Protein AF-A0A7C2U2U6-F1 (afdb_monomer)

Structure (mmCIF, N/CA/C/O backbone):
data_AF-A0A7C2U2U6-F1
#
_entry.id   AF-A0A7C2U2U6-F1
#
loop_
_atom_site.group_PDB
_atom_site.id
_atom_site.type_symbol
_atom_site.label_atom_id
_atom_site.label_alt_id
_atom_site.label_comp_id
_atom_site.label_asym_id
_atom_site.label_entity_id
_atom_site.label_seq_id
_atom_site.pdbx_PDB_ins_code
_atom_site.Cartn_x
_atom_site.Cartn_y
_atom_site.Cartn_z
_atom_site.occupancy
_atom_site.B_iso_or_equiv
_atom_site.auth_seq_id
_atom_site.auth_comp_id
_atom_site.auth_asym_id
_atom_site.auth_atom_id
_atom_site.pdbx_PDB_model_num
ATOM 1 N N . MET A 1 1 ? -17.655 20.228 -10.213 1.00 35.78 1 MET A N 1
ATOM 2 C CA . MET A 1 1 ? -18.064 19.007 -9.493 1.00 35.78 1 MET A CA 1
ATOM 3 C C . MET A 1 1 ? -16.771 18.310 -9.124 1.00 35.78 1 MET A C 1
ATOM 5 O O . MET A 1 1 ? -16.160 17.687 -9.983 1.00 35.78 1 MET A O 1
ATOM 9 N N . GLU A 1 2 ? -16.251 18.595 -7.933 1.00 42.75 2 GLU A N 1
ATOM 10 C CA . GLU A 1 2 ? -14.979 18.039 -7.470 1.00 42.75 2 GLU A CA 1
ATOM 11 C C . GLU A 1 2 ? -15.165 16.526 -7.365 1.00 42.75 2 GLU A C 1
ATOM 13 O O . GLU A 1 2 ? -15.977 16.053 -6.571 1.00 42.75 2 GLU A O 1
ATOM 18 N N . ARG A 1 3 ? -14.503 15.759 -8.237 1.00 46.19 3 ARG A N 1
ATOM 19 C CA . ARG A 1 3 ? -14.416 14.310 -8.062 1.00 46.19 3 ARG A CA 1
ATOM 20 C C . ARG A 1 3 ? -13.555 14.108 -6.823 1.00 46.19 3 ARG A C 1
ATOM 22 O O . ARG A 1 3 ? -12.337 14.131 -6.926 1.00 46.19 3 ARG A O 1
ATOM 29 N N . GLN A 1 4 ? -14.184 14.026 -5.654 1.00 52.53 4 GLN A N 1
ATOM 30 C CA . GLN A 1 4 ? -13.490 13.607 -4.447 1.00 52.53 4 GLN A CA 1
ATOM 31 C C . GLN A 1 4 ? -12.963 12.202 -4.731 1.00 52.53 4 GLN A C 1
ATOM 33 O O . GLN A 1 4 ? -13.753 11.280 -4.943 1.00 52.53 4 GLN A O 1
ATOM 38 N N . GLU A 1 5 ? -11.640 12.062 -4.824 1.00 60.22 5 GLU A N 1
ATOM 39 C CA . GLU A 1 5 ? -11.010 10.749 -4.887 1.00 60.22 5 GLU A CA 1
ATOM 40 C C . GLU A 1 5 ? -11.550 9.908 -3.728 1.00 60.22 5 GLU A C 1
ATOM 42 O O . GLU A 1 5 ? -11.673 10.418 -2.604 1.00 60.22 5 GLU A O 1
ATOM 47 N N . PRO A 1 6 ? -11.921 8.643 -3.976 1.00 71.75 6 PRO A N 1
ATOM 48 C CA . PRO A 1 6 ? -12.453 7.812 -2.917 1.00 71.75 6 PRO A CA 1
ATOM 49 C C . PRO A 1 6 ? -11.413 7.741 -1.787 1.00 71.75 6 PRO A C 1
ATOM 51 O O . PRO A 1 6 ? -10.222 7.564 -2.060 1.00 71.75 6 PRO A O 1
ATOM 54 N N . PRO A 1 7 ? -11.833 7.876 -0.514 1.00 85.25 7 PRO A N 1
ATOM 55 C CA . PRO A 1 7 ? -10.921 8.021 0.625 1.00 85.25 7 PRO A CA 1
ATOM 56 C C . PRO A 1 7 ? -9.891 6.888 0.712 1.00 85.25 7 PRO A C 1
ATOM 58 O O . PRO A 1 7 ? -8.772 7.101 1.173 1.00 85.25 7 PRO A O 1
ATOM 61 N N . VAL A 1 8 ? -10.239 5.706 0.194 1.00 90.88 8 VAL A N 1
ATOM 62 C CA . VAL A 1 8 ? -9.358 4.541 0.110 1.00 90.88 8 VAL A CA 1
ATOM 63 C C . VAL A 1 8 ? -8.121 4.763 -0.759 1.00 90.88 8 VAL A C 1
ATOM 65 O O . VAL A 1 8 ? -7.039 4.357 -0.354 1.00 90.88 8 VAL A O 1
ATOM 68 N N . VAL A 1 9 ? -8.232 5.449 -1.903 1.00 91.81 9 VAL A N 1
ATOM 69 C CA . VAL A 1 9 ? -7.087 5.702 -2.798 1.00 91.81 9 VAL A CA 1
ATOM 70 C C . VAL A 1 9 ? -6.068 6.577 -2.083 1.00 91.81 9 VAL A C 1
ATOM 72 O O . VAL A 1 9 ? -4.893 6.230 -2.016 1.00 91.81 9 VAL A O 1
ATOM 75 N N . ARG A 1 10 ? -6.536 7.660 -1.453 1.00 90.50 10 ARG A N 1
ATOM 76 C CA . ARG A 1 10 ? -5.677 8.566 -0.688 1.00 90.50 10 ARG A CA 1
ATOM 77 C C . ARG A 1 10 ? -4.995 7.857 0.480 1.00 90.50 10 ARG A C 1
ATOM 79 O O . ARG A 1 10 ? -3.800 8.046 0.687 1.00 90.50 10 ARG A O 1
ATOM 86 N N . VAL A 1 11 ? -5.735 7.047 1.239 1.00 94.12 11 VAL A N 1
ATOM 87 C CA . VAL A 1 11 ? -5.164 6.292 2.363 1.00 94.12 11 VAL A CA 1
ATOM 88 C C . VAL A 1 11 ? -4.130 5.281 1.872 1.00 94.12 11 VAL A C 1
ATOM 90 O O . VAL A 1 11 ? -3.044 5.229 2.436 1.00 94.12 11 VAL A O 1
ATOM 93 N N . LEU A 1 12 ? -4.406 4.538 0.797 1.00 94.25 12 LEU A N 1
ATOM 94 C CA . LEU A 1 12 ? -3.449 3.588 0.224 1.00 94.25 12 LEU A CA 1
ATOM 95 C C . LEU A 1 12 ? -2.174 4.270 -0.277 1.00 94.25 12 LEU A C 1
ATOM 97 O O . LEU A 1 12 ? -1.089 3.737 -0.062 1.00 94.25 12 LEU A O 1
ATOM 101 N N . THR A 1 13 ? -2.276 5.448 -0.898 1.00 93.94 13 THR A N 1
ATOM 102 C CA . THR A 1 13 ? -1.103 6.237 -1.304 1.00 93.94 13 THR A CA 1
ATOM 103 C C . THR A 1 13 ? -0.232 6.584 -0.101 1.00 93.94 13 THR A C 1
ATOM 105 O O . THR A 1 13 ? 0.942 6.226 -0.084 1.00 93.94 13 THR A O 1
ATOM 108 N N . VAL A 1 14 ? -0.816 7.173 0.950 1.00 94.50 14 VAL A N 1
ATOM 109 C CA . VAL A 1 14 ? -0.056 7.560 2.151 1.00 94.50 14 VAL A CA 1
ATOM 110 C C . VAL A 1 14 ? 0.528 6.339 2.866 1.00 94.50 14 VAL A C 1
ATOM 112 O O . VAL A 1 14 ? 1.669 6.383 3.318 1.00 94.50 14 VAL A O 1
ATOM 115 N N . LEU A 1 15 ? -0.213 5.230 2.955 1.00 94.75 15 LEU A N 1
ATOM 116 C CA . LEU A 1 15 ? 0.303 3.990 3.538 1.00 94.75 15 LEU A CA 1
ATOM 117 C C . LEU A 1 15 ? 1.465 3.418 2.726 1.00 94.75 15 LEU A C 1
ATOM 119 O O . LEU A 1 15 ? 2.420 2.927 3.317 1.00 94.75 15 LEU A O 1
ATOM 123 N N . CYS A 1 16 ? 1.424 3.507 1.397 1.00 93.94 16 CYS A N 1
ATOM 124 C CA . CYS A 1 16 ? 2.551 3.109 0.560 1.00 93.94 16 CYS A CA 1
ATOM 125 C C . CYS A 1 16 ? 3.786 3.977 0.806 1.00 93.94 16 CYS A C 1
ATOM 127 O O . CYS A 1 16 ? 4.879 3.434 0.945 1.00 93.94 16 CYS A O 1
ATOM 129 N N . ASP A 1 17 ? 3.619 5.295 0.896 1.00 94.25 17 ASP A N 1
ATOM 130 C CA . ASP A 1 17 ? 4.731 6.212 1.159 1.00 94.25 17 ASP A CA 1
ATOM 131 C C . ASP A 1 17 ? 5.328 5.972 2.554 1.00 94.25 17 ASP A C 1
ATOM 133 O O . ASP A 1 17 ? 6.545 5.927 2.727 1.00 94.25 17 ASP A O 1
ATOM 137 N N . LEU A 1 18 ? 4.477 5.722 3.554 1.00 95.38 18 LEU A N 1
ATOM 138 C CA . LEU A 1 18 ? 4.915 5.323 4.891 1.00 95.38 18 LEU A CA 1
ATOM 139 C C . LEU A 1 18 ? 5.612 3.959 4.888 1.00 95.38 18 LEU A C 1
ATOM 141 O O . LEU A 1 18 ? 6.613 3.790 5.581 1.00 95.38 18 LEU A O 1
ATOM 145 N N . ALA A 1 19 ? 5.115 2.986 4.120 1.00 94.19 19 ALA A N 1
ATOM 146 C CA . ALA A 1 19 ? 5.722 1.661 4.013 1.00 94.19 19 ALA A CA 1
ATOM 147 C C . ALA A 1 19 ? 7.119 1.728 3.385 1.00 94.19 19 ALA A C 1
ATOM 149 O O . ALA A 1 19 ? 7.975 0.917 3.735 1.00 94.19 19 ALA A O 1
ATOM 150 N N . ASP A 1 20 ? 7.359 2.705 2.515 1.00 92.88 20 ASP A N 1
ATOM 151 C CA . ASP A 1 20 ? 8.642 2.938 1.857 1.00 92.88 20 ASP A CA 1
ATOM 152 C C . ASP A 1 20 ? 9.608 3.849 2.630 1.00 92.88 20 ASP A C 1
ATOM 154 O O . ASP A 1 20 ? 10.814 3.852 2.385 1.00 92.88 20 ASP A O 1
ATOM 158 N N . SER A 1 21 ? 9.085 4.619 3.580 1.00 93.75 21 SER A N 1
ATOM 159 C CA . SER A 1 21 ? 9.849 5.566 4.388 1.00 93.75 21 SER A CA 1
ATOM 160 C C . SER A 1 21 ? 11.044 4.906 5.101 1.00 93.75 21 SER A C 1
ATOM 162 O O . SER A 1 21 ? 10.956 3.741 5.494 1.00 93.75 21 SER A O 1
ATOM 164 N N . PRO A 1 22 ? 12.163 5.617 5.345 1.00 92.31 22 PRO A N 1
ATOM 165 C CA . PRO A 1 22 ? 13.307 5.084 6.094 1.00 92.31 22 PRO A CA 1
ATOM 166 C C . PRO A 1 22 ? 13.059 4.913 7.605 1.00 92.31 22 PRO A C 1
ATOM 168 O O . PRO A 1 22 ? 13.946 4.427 8.298 1.00 92.31 22 PRO A O 1
ATOM 171 N N . LEU A 1 23 ? 11.883 5.301 8.112 1.00 91.62 23 LEU A N 1
ATOM 172 C CA . LEU A 1 23 ? 11.489 5.184 9.525 1.00 91.62 23 LEU A CA 1
ATOM 173 C C . LEU A 1 23 ? 11.553 3.745 10.051 1.00 91.62 23 LEU A C 1
ATOM 175 O O . LEU A 1 23 ? 11.480 2.793 9.270 1.00 91.62 23 LEU A O 1
ATOM 179 N N . GLU A 1 24 ? 11.604 3.558 11.366 1.00 93.44 24 GLU A N 1
ATOM 180 C CA . GLU A 1 24 ? 11.470 2.220 11.948 1.00 93.44 24 GLU A CA 1
ATOM 181 C C . GLU A 1 24 ? 10.046 1.668 11.774 1.00 93.44 24 GLU A C 1
ATOM 183 O O . GLU A 1 24 ? 9.081 2.412 11.589 1.00 93.44 24 GLU A O 1
ATOM 188 N N . GLU A 1 25 ? 9.892 0.341 11.813 1.00 90.88 25 GLU A N 1
ATOM 189 C CA . GLU A 1 25 ? 8.590 -0.312 11.613 1.00 90.88 25 GLU A CA 1
ATOM 190 C C . GLU A 1 25 ? 7.530 0.215 12.588 1.00 90.88 25 GLU A C 1
ATOM 192 O O . GLU A 1 25 ? 6.431 0.586 12.173 1.00 90.88 25 GLU A O 1
ATOM 197 N N . GLN A 1 26 ? 7.886 0.323 13.869 1.00 92.44 26 GLN A N 1
ATOM 198 C CA . GLN A 1 26 ? 6.985 0.820 14.903 1.00 92.44 26 GLN A CA 1
ATOM 199 C C . GLN A 1 26 ? 6.524 2.258 14.611 1.00 92.44 26 GLN A C 1
ATOM 201 O O . GLN A 1 26 ? 5.329 2.539 14.696 1.00 92.44 26 GLN A O 1
ATOM 206 N N . GLU A 1 27 ? 7.428 3.144 14.185 1.00 94.69 27 GLU A N 1
ATOM 207 C CA . GLU A 1 27 ? 7.099 4.533 13.843 1.00 94.69 27 GLU A CA 1
ATOM 208 C C . GLU A 1 27 ? 6.164 4.620 12.628 1.00 94.69 27 GLU A C 1
ATOM 210 O O . GLU A 1 27 ? 5.213 5.405 12.620 1.00 94.69 27 GLU A O 1
ATOM 215 N N . ARG A 1 28 ? 6.381 3.782 11.602 1.00 94.81 28 ARG A N 1
ATOM 216 C CA . ARG A 1 28 ? 5.480 3.709 10.437 1.00 94.81 28 ARG A CA 1
ATOM 217 C C . ARG A 1 28 ? 4.073 3.311 10.865 1.00 94.81 28 ARG A C 1
ATOM 219 O O . ARG A 1 28 ? 3.102 3.883 10.374 1.00 94.81 28 ARG A O 1
ATOM 226 N N . LEU A 1 29 ? 3.951 2.353 11.785 1.00 94.50 29 LEU A N 1
ATOM 227 C CA . LEU A 1 29 ? 2.657 1.901 12.296 1.00 94.50 29 LEU A CA 1
ATOM 228 C C . LEU A 1 29 ? 1.970 2.958 13.154 1.00 94.50 29 LEU A C 1
ATOM 230 O O . LEU A 1 29 ? 0.756 3.139 13.040 1.00 94.50 29 LEU A O 1
ATOM 234 N N . GLU A 1 30 ? 2.725 3.681 13.974 1.00 95.31 30 GLU A N 1
ATOM 235 C CA . GLU A 1 30 ? 2.205 4.801 14.758 1.00 95.31 30 GLU A CA 1
ATOM 236 C C . GLU A 1 30 ? 1.673 5.926 13.872 1.00 95.31 30 GLU A C 1
ATOM 238 O O . GLU A 1 30 ? 0.626 6.490 14.183 1.00 95.31 30 GLU A O 1
ATOM 243 N N . GLN A 1 31 ? 2.318 6.194 12.734 1.00 94.38 31 GLN A N 1
ATOM 244 C CA . GLN A 1 31 ? 1.833 7.172 11.755 1.00 94.38 31 GLN A CA 1
ATOM 245 C C . GLN A 1 31 ? 0.679 6.643 10.892 1.00 94.38 31 GLN A C 1
ATOM 247 O O . GLN A 1 31 ? -0.209 7.406 10.510 1.00 94.38 31 GLN A O 1
ATOM 252 N N . ALA A 1 32 ? 0.642 5.338 10.615 1.00 93.94 32 ALA A N 1
ATOM 253 C CA . ALA A 1 32 ? -0.406 4.714 9.814 1.00 93.94 32 ALA A CA 1
ATOM 254 C C . ALA A 1 32 ? -1.745 4.582 10.564 1.00 93.94 32 ALA A C 1
ATOM 256 O O . ALA A 1 32 ? -2.811 4.748 9.969 1.00 93.94 32 ALA A O 1
ATOM 257 N N . ARG A 1 33 ? -1.719 4.309 11.876 1.00 93.88 33 ARG A N 1
ATOM 258 C CA . ARG A 1 33 ? -2.931 4.102 12.696 1.00 93.88 33 ARG A CA 1
ATOM 259 C C . ARG A 1 33 ? -3.910 5.290 12.658 1.00 93.88 33 ARG A C 1
ATOM 261 O O . ARG A 1 33 ? -5.091 5.051 12.397 1.00 93.88 33 ARG A O 1
ATOM 268 N N . PRO A 1 34 ? -3.482 6.553 12.862 1.00 93.69 34 PRO A N 1
ATOM 269 C CA . PRO A 1 34 ? -4.367 7.712 12.769 1.00 93.69 34 PRO A CA 1
ATOM 270 C C . PRO A 1 34 ? -5.062 7.854 11.413 1.00 93.69 34 PRO A C 1
ATOM 272 O O . PRO A 1 34 ? -6.193 8.333 11.371 1.00 93.69 34 PRO A O 1
ATOM 275 N N . LEU A 1 35 ? -4.430 7.422 10.314 1.00 92.69 35 LEU A N 1
ATOM 276 C CA . LEU A 1 35 ? -5.016 7.514 8.973 1.00 92.69 35 LEU A CA 1
ATOM 277 C C . LEU A 1 35 ? -6.283 6.665 8.860 1.00 92.69 35 LEU A C 1
ATOM 279 O O . LEU A 1 35 ? -7.295 7.142 8.347 1.00 92.69 35 LEU A O 1
ATOM 283 N N . LEU A 1 36 ? -6.246 5.433 9.377 1.00 92.12 36 LEU A N 1
ATOM 284 C CA . LEU A 1 36 ? -7.412 4.548 9.426 1.00 92.12 36 LEU A CA 1
ATOM 285 C C . LEU A 1 36 ? -8.514 5.131 10.315 1.00 92.12 36 LEU A C 1
ATOM 287 O O . LEU A 1 36 ? -9.667 5.209 9.903 1.00 92.12 36 LEU A O 1
ATOM 291 N N . THR A 1 37 ? -8.146 5.634 11.496 1.00 91.56 37 THR A N 1
ATOM 292 C CA . THR A 1 37 ? -9.102 6.236 12.437 1.00 91.56 37 THR A CA 1
ATOM 293 C C . THR A 1 37 ? -9.817 7.452 11.845 1.00 91.56 37 THR A C 1
ATOM 295 O O . THR A 1 37 ? -11.035 7.555 11.954 1.00 91.56 37 THR A O 1
ATOM 298 N N . VAL A 1 38 ? -9.086 8.370 11.203 1.00 91.19 38 V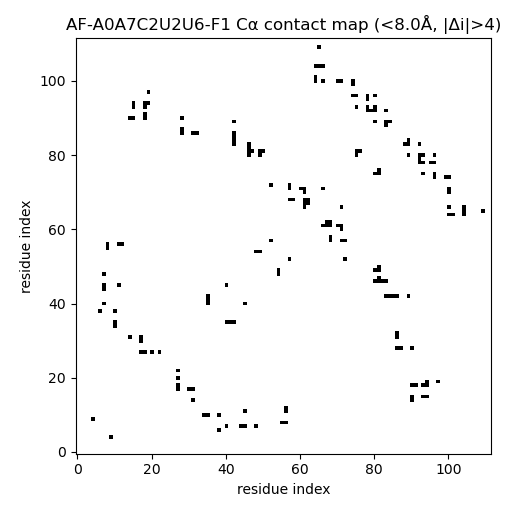AL A N 1
ATOM 299 C CA . VAL A 1 38 ? -9.658 9.605 10.632 1.00 91.19 38 VAL A CA 1
ATOM 300 C C . VAL A 1 38 ? -10.483 9.323 9.378 1.00 91.19 38 VAL A C 1
ATOM 302 O O . VAL A 1 38 ? -11.502 9.972 9.154 1.00 91.19 38 VAL A O 1
ATOM 305 N N . SER A 1 39 ? -10.059 8.362 8.556 1.00 89.56 39 SER A N 1
ATOM 306 C CA . SER A 1 39 ? -10.790 7.976 7.343 1.00 89.56 39 SER A CA 1
ATOM 307 C C . SER A 1 39 ? -11.992 7.069 7.615 1.00 89.56 39 SER A C 1
ATOM 309 O O . SER A 1 39 ? -12.832 6.905 6.732 1.00 89.56 39 SER A O 1
ATOM 311 N N . GLY A 1 40 ? -12.078 6.478 8.812 1.00 92.94 40 GLY A N 1
ATOM 312 C CA . GLY A 1 40 ? -13.085 5.475 9.156 1.00 92.94 40 GLY A CA 1
ATOM 313 C C . GLY A 1 40 ? -12.898 4.143 8.423 1.00 92.94 40 GLY A C 1
ATOM 314 O O . GLY A 1 40 ? -13.812 3.323 8.428 1.00 92.94 40 GLY A O 1
ATOM 315 N N . LEU A 1 41 ? -11.745 3.932 7.779 1.00 94.19 41 LEU A N 1
ATOM 316 C CA . LEU A 1 41 ? -11.427 2.707 7.053 1.00 94.19 41 LEU A CA 1
ATOM 317 C C . LEU A 1 41 ? -10.794 1.675 7.978 1.00 94.19 41 LEU A C 1
ATOM 319 O O . LEU A 1 41 ? -9.991 1.991 8.856 1.00 94.19 41 LEU A O 1
ATOM 323 N N . THR A 1 42 ? -11.101 0.413 7.720 1.00 93.94 42 THR A N 1
ATOM 324 C CA . THR A 1 42 ? -10.447 -0.725 8.359 1.00 93.94 42 THR A CA 1
ATOM 325 C C . THR A 1 42 ? -9.403 -1.347 7.435 1.00 93.94 42 THR A C 1
ATOM 327 O O . THR A 1 42 ? -9.399 -1.131 6.223 1.00 93.94 42 THR A O 1
ATOM 330 N N . VAL A 1 43 ? -8.525 -2.185 7.995 1.00 93.69 43 VAL A N 1
ATOM 331 C CA . VAL A 1 43 ? -7.589 -2.999 7.198 1.00 93.69 43 VAL A CA 1
ATOM 332 C C . VAL A 1 43 ? -8.340 -3.899 6.207 1.00 93.69 43 VAL A C 1
ATOM 334 O O . VAL A 1 43 ? -7.861 -4.120 5.097 1.00 93.69 43 VAL A O 1
ATOM 337 N N . ASP A 1 44 ? -9.535 -4.380 6.562 1.00 93.81 44 ASP A N 1
ATOM 338 C CA . ASP A 1 44 ? -10.352 -5.204 5.668 1.00 93.81 44 ASP A CA 1
ATOM 339 C C . ASP A 1 44 ? -10.902 -4.400 4.478 1.00 93.81 44 ASP A C 1
ATOM 341 O O . ASP A 1 44 ? -10.892 -4.893 3.349 1.00 93.81 44 ASP A O 1
ATOM 345 N N . ASP A 1 45 ? -11.287 -3.136 4.688 1.00 94.00 45 ASP A N 1
ATOM 346 C CA . ASP A 1 45 ? -11.694 -2.241 3.595 1.00 94.00 45 ASP A CA 1
ATOM 347 C C . ASP A 1 45 ? -10.541 -2.002 2.616 1.00 94.00 45 ASP A C 1
ATOM 349 O O . ASP A 1 45 ? -10.725 -2.083 1.398 1.00 94.00 45 ASP A O 1
ATOM 353 N N . LEU A 1 46 ? -9.332 -1.778 3.142 1.00 94.56 46 LEU A N 1
ATOM 354 C CA . LEU A 1 46 ? -8.131 -1.625 2.321 1.00 94.56 46 LEU A CA 1
ATOM 355 C C . LEU A 1 46 ? -7.828 -2.892 1.524 1.00 94.56 46 LEU A C 1
ATOM 357 O O . LEU A 1 46 ? -7.540 -2.811 0.333 1.00 94.56 46 LEU A O 1
ATOM 361 N N . ARG A 1 47 ? -7.933 -4.067 2.150 1.00 93.88 47 ARG A N 1
ATOM 362 C CA . ARG A 1 47 ? -7.736 -5.357 1.475 1.00 93.88 47 ARG A CA 1
ATOM 363 C C . ARG A 1 47 ? -8.724 -5.580 0.346 1.00 93.88 47 ARG A C 1
ATOM 365 O O . ARG A 1 47 ? -8.320 -6.025 -0.725 1.00 93.88 47 ARG A O 1
ATOM 372 N N . ARG A 1 48 ? -10.005 -5.284 0.575 1.00 92.62 48 ARG A N 1
ATOM 373 C CA . ARG A 1 48 ? -11.042 -5.401 -0.458 1.00 92.62 48 ARG A CA 1
ATOM 374 C C . ARG A 1 48 ? -10.756 -4.472 -1.628 1.00 92.62 48 ARG A C 1
ATOM 376 O O . ARG A 1 48 ? -10.875 -4.903 -2.767 1.00 92.62 48 ARG A O 1
ATOM 383 N N . ALA A 1 49 ? -10.328 -3.241 -1.353 1.00 93.06 49 ALA A N 1
ATOM 384 C CA . ALA A 1 49 ? -9.943 -2.302 -2.399 1.00 93.06 49 ALA A CA 1
ATOM 385 C C . ALA A 1 49 ? -8.703 -2.779 -3.174 1.00 93.06 49 ALA A C 1
ATOM 387 O O . ALA A 1 49 ? -8.713 -2.773 -4.397 1.00 93.06 49 ALA A O 1
ATOM 388 N N . LEU A 1 50 ? -7.672 -3.271 -2.481 1.00 92.69 50 LEU A N 1
ATOM 389 C CA . LEU A 1 50 ? -6.454 -3.829 -3.090 1.00 92.69 50 LEU A CA 1
ATOM 390 C C . LEU A 1 50 ? -6.697 -5.127 -3.876 1.00 92.69 50 LEU A C 1
ATOM 392 O O . LEU A 1 50 ? -5.848 -5.542 -4.663 1.00 92.69 50 LEU A O 1
ATOM 396 N N . ALA A 1 51 ? -7.822 -5.801 -3.637 1.00 92.88 51 ALA A N 1
ATOM 397 C CA . ALA A 1 51 ? -8.242 -6.970 -4.398 1.00 92.88 51 ALA A CA 1
ATOM 398 C C . ALA A 1 51 ? -8.971 -6.605 -5.700 1.00 92.88 51 ALA A C 1
ATOM 400 O O . ALA A 1 51 ? -9.147 -7.486 -6.542 1.00 92.88 51 ALA A O 1
ATOM 401 N N . ASP A 1 52 ? -9.381 -5.345 -5.881 1.00 93.12 52 ASP A N 1
ATOM 402 C CA . ASP A 1 52 ? -9.996 -4.863 -7.113 1.00 93.12 52 ASP A CA 1
ATOM 403 C C . ASP A 1 52 ? -8.913 -4.428 -8.121 1.00 93.12 52 ASP A C 1
ATOM 405 O O . ASP A 1 52 ? -8.339 -3.344 -7.987 1.00 93.12 52 ASP A O 1
ATOM 409 N N . PRO A 1 53 ? -8.643 -5.217 -9.181 1.00 90.19 53 PRO A N 1
ATOM 410 C CA . PRO A 1 53 ? -7.647 -4.849 -10.187 1.00 90.19 53 PRO A CA 1
ATOM 411 C C . PRO A 1 53 ? -8.045 -3.603 -10.996 1.00 90.19 53 PRO A C 1
ATOM 413 O O . PRO A 1 53 ? -7.199 -3.027 -11.681 1.00 90.19 53 PRO A O 1
ATOM 416 N N . GLY A 1 54 ? -9.319 -3.197 -10.950 1.00 91.12 54 GLY A N 1
ATOM 417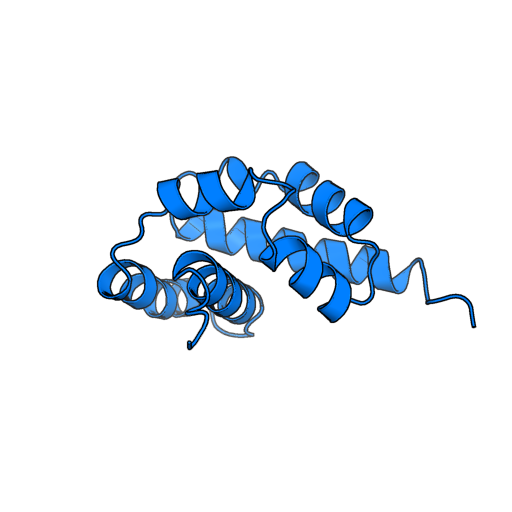 C CA . GLY A 1 54 ? -9.840 -1.993 -11.589 1.00 91.12 54 GLY A CA 1
ATOM 418 C C . GLY A 1 54 ? -9.624 -0.712 -10.781 1.00 91.12 54 GLY A C 1
ATOM 419 O O . GLY A 1 54 ? -9.866 0.372 -11.317 1.00 91.12 54 GLY A O 1
ATOM 420 N N . LEU A 1 55 ? -9.152 -0.808 -9.531 1.00 92.62 55 LEU A N 1
ATOM 421 C CA . LEU A 1 55 ? -8.916 0.352 -8.679 1.00 92.62 55 LEU A CA 1
ATOM 422 C C . LEU A 1 55 ? -7.865 1.279 -9.307 1.00 92.62 55 LEU A C 1
ATOM 424 O O . LEU A 1 55 ? -6.739 0.872 -9.601 1.00 92.62 55 LEU A O 1
ATOM 428 N N . GLU A 1 56 ? -8.220 2.558 -9.455 1.00 92.12 56 GLU A N 1
ATOM 429 C CA . GLU A 1 56 ? -7.366 3.583 -10.075 1.00 92.12 56 GLU A CA 1
ATOM 430 C C . GLU A 1 56 ? -5.977 3.668 -9.425 1.00 92.12 56 GLU A C 1
ATOM 432 O O . GLU A 1 56 ? -4.970 3.839 -10.111 1.00 92.12 56 GLU A O 1
ATOM 437 N N . TRP A 1 57 ? -5.911 3.430 -8.114 1.00 93.69 57 TRP A N 1
ATOM 438 C CA . TRP A 1 57 ? -4.668 3.376 -7.357 1.00 93.69 57 TRP A CA 1
ATOM 439 C C . TRP A 1 57 ? -3.626 2.416 -7.953 1.00 93.69 57 TRP A C 1
ATOM 441 O O . TRP A 1 57 ? -2.453 2.774 -8.024 1.00 93.69 57 TRP A O 1
ATOM 451 N N . HIS A 1 58 ? -4.018 1.232 -8.446 1.00 94.56 58 HIS A N 1
ATOM 452 C CA . HIS A 1 58 ? -3.058 0.295 -9.047 1.00 94.56 58 HIS A CA 1
ATOM 453 C C . HIS A 1 58 ? -2.416 0.866 -10.309 1.00 94.56 58 HIS A C 1
ATOM 455 O O . HIS A 1 58 ? -1.221 0.683 -10.538 1.00 94.56 58 HIS A O 1
ATOM 461 N N . ARG A 1 59 ? -3.204 1.566 -11.126 1.00 93.31 59 ARG A N 1
ATOM 462 C CA . ARG A 1 59 ? -2.714 2.200 -12.350 1.00 93.31 59 ARG A CA 1
ATOM 463 C C . ARG A 1 59 ? -1.751 3.332 -12.022 1.00 93.31 59 ARG A C 1
ATOM 465 O O . ARG A 1 59 ? -0.658 3.363 -12.582 1.00 93.31 59 ARG A O 1
ATOM 472 N N . ASN A 1 60 ? -2.136 4.194 -11.082 1.00 92.88 60 ASN A N 1
ATOM 473 C CA . ASN A 1 60 ? -1.315 5.319 -10.645 1.00 92.88 60 ASN A CA 1
ATOM 474 C C . ASN A 1 60 ? 0.005 4.815 -10.049 1.00 92.88 60 ASN A C 1
ATOM 476 O O . ASN A 1 60 ? 1.072 5.275 -10.449 1.00 92.88 60 ASN A O 1
ATOM 480 N N . LYS A 1 61 ? -0.041 3.780 -9.197 1.00 93.56 61 LYS A N 1
ATOM 481 C CA . LYS A 1 61 ? 1.167 3.234 -8.571 1.00 93.56 61 LYS A CA 1
ATOM 482 C C . LYS A 1 61 ? 2.109 2.559 -9.565 1.00 93.56 61 LYS A C 1
ATOM 484 O O . LYS A 1 61 ? 3.321 2.730 -9.474 1.00 93.56 61 LYS A O 1
ATOM 489 N N . ALA A 1 62 ? 1.568 1.833 -10.541 1.00 93.00 62 ALA A N 1
ATOM 490 C CA . ALA A 1 62 ? 2.373 1.253 -11.611 1.00 93.00 62 ALA A CA 1
ATOM 491 C C . ALA A 1 62 ? 3.076 2.338 -12.443 1.00 93.00 62 ALA A C 1
ATOM 493 O O . ALA A 1 62 ? 4.270 2.225 -12.712 1.00 93.00 62 ALA A O 1
ATOM 494 N N . GLN A 1 63 ? 2.360 3.415 -12.786 1.00 92.62 63 GLN A N 1
ATOM 495 C CA . GLN A 1 63 ? 2.915 4.544 -13.532 1.00 92.62 63 GLN A CA 1
ATOM 496 C C . GLN A 1 63 ? 4.022 5.267 -12.752 1.00 92.62 63 GLN A C 1
ATOM 498 O O . GLN A 1 63 ? 5.067 5.559 -13.329 1.00 92.62 63 GLN A O 1
ATOM 503 N N . GLU A 1 64 ? 3.828 5.516 -11.453 1.00 91.62 64 GLU A N 1
ATOM 504 C CA . GLU A 1 64 ? 4.855 6.098 -10.572 1.00 91.62 64 GLU A CA 1
ATOM 505 C C . GLU A 1 64 ? 6.140 5.261 -10.541 1.00 91.62 64 GLU A C 1
ATOM 507 O O . GLU A 1 64 ? 7.241 5.807 -10.511 1.00 91.62 64 GLU A O 1
ATOM 512 N N . LEU A 1 65 ? 6.002 3.934 -10.559 1.00 90.81 65 LEU A N 1
ATOM 513 C CA . LEU A 1 65 ? 7.123 2.994 -10.528 1.00 90.81 65 LEU A CA 1
ATOM 514 C C . LEU A 1 65 ? 7.716 2.709 -11.918 1.00 90.81 65 LEU A C 1
ATOM 516 O O . LEU A 1 65 ? 8.669 1.939 -12.018 1.00 90.81 65 LEU A O 1
ATOM 520 N N . GLY A 1 66 ? 7.172 3.306 -12.985 1.00 90.88 66 GLY A N 1
ATOM 521 C CA . GLY A 1 66 ? 7.625 3.078 -14.359 1.00 90.88 66 GLY A CA 1
ATOM 522 C C . GLY A 1 66 ? 7.329 1.669 -14.884 1.00 90.88 66 GLY A C 1
ATOM 523 O O . GLY A 1 66 ? 8.045 1.174 -15.750 1.00 90.88 66 GLY A O 1
ATOM 524 N N . LEU A 1 67 ? 6.292 1.012 -14.360 1.00 91.38 67 LEU A N 1
ATOM 525 C CA . LEU A 1 67 ? 5.925 -0.367 -14.678 1.00 91.38 67 LEU A CA 1
ATOM 526 C C . LEU A 1 67 ? 4.594 -0.453 -15.441 1.00 91.38 67 LEU A C 1
ATOM 528 O O . LEU A 1 67 ? 3.680 0.341 -15.199 1.00 91.38 67 LEU A O 1
ATOM 532 N N . PRO A 1 68 ? 4.409 -1.477 -16.295 1.00 92.94 68 PRO A N 1
ATOM 533 C CA . PRO A 1 68 ? 3.082 -1.853 -16.765 1.00 92.94 68 PRO A CA 1
ATOM 534 C C . PRO A 1 68 ? 2.159 -2.186 -15.583 1.00 92.94 68 PRO A C 1
ATOM 536 O O . PRO A 1 68 ? 2.565 -2.877 -14.646 1.00 92.94 68 PRO A O 1
ATOM 539 N N . THR A 1 69 ? 0.891 -1.766 -15.641 1.00 93.81 69 THR A N 1
ATOM 540 C CA . THR A 1 69 ? -0.088 -2.051 -14.571 1.00 93.81 69 THR A CA 1
ATOM 541 C C . THR A 1 69 ? -0.228 -3.547 -14.287 1.00 93.81 69 THR A C 1
ATOM 543 O O . THR A 1 69 ? -0.377 -3.941 -13.135 1.00 93.81 69 THR A O 1
ATOM 546 N N . GLU A 1 70 ? -0.119 -4.398 -15.308 1.00 93.50 70 GLU A N 1
ATOM 547 C CA . GLU A 1 70 ? -0.156 -5.852 -15.135 1.00 93.50 70 GLU A CA 1
ATOM 548 C C . GLU A 1 70 ? 1.027 -6.381 -14.309 1.00 93.50 70 GLU A C 1
ATOM 550 O O . GLU A 1 70 ? 0.829 -7.228 -13.439 1.00 93.50 70 GLU A O 1
ATOM 555 N N . ALA A 1 71 ? 2.236 -5.845 -14.517 1.00 92.81 71 ALA A N 1
ATOM 556 C CA . ALA A 1 71 ? 3.414 -6.216 -13.732 1.00 92.81 71 ALA A CA 1
ATOM 557 C C . ALA A 1 71 ? 3.221 -5.840 -12.256 1.00 92.81 71 ALA A C 1
ATOM 559 O O . ALA A 1 71 ? 3.387 -6.678 -11.372 1.00 92.81 71 ALA A O 1
ATOM 560 N N . TRP A 1 72 ? 2.731 -4.625 -11.988 1.00 94.69 72 TRP A N 1
ATOM 561 C CA . TRP A 1 72 ? 2.370 -4.202 -10.633 1.00 94.69 72 TRP A CA 1
ATOM 562 C C . TRP A 1 72 ? 1.327 -5.125 -9.981 1.00 94.69 72 TRP A C 1
ATOM 564 O O . TRP A 1 72 ? 1.514 -5.578 -8.852 1.00 94.69 72 TRP A O 1
ATOM 574 N N . LEU A 1 73 ? 0.249 -5.466 -10.692 1.00 94.12 73 LEU A N 1
ATOM 575 C CA . LEU A 1 73 ? -0.775 -6.385 -10.184 1.00 94.12 73 LEU A CA 1
ATOM 576 C C . LEU A 1 73 ? -0.218 -7.793 -9.920 1.00 94.12 73 LEU A C 1
ATOM 578 O O . LEU A 1 73 ? -0.677 -8.479 -9.005 1.00 94.12 73 LEU A O 1
ATOM 582 N N . ASN A 1 74 ? 0.764 -8.246 -10.699 1.00 94.19 74 ASN A N 1
ATOM 583 C CA . ASN A 1 74 ? 1.450 -9.515 -10.457 1.00 94.19 74 ASN A CA 1
ATOM 584 C C . ASN A 1 74 ? 2.303 -9.458 -9.187 1.00 94.19 74 ASN A C 1
ATOM 586 O O . ASN A 1 74 ? 2.261 -10.401 -8.397 1.00 94.19 74 ASN A O 1
ATOM 590 N N . VAL A 1 75 ? 2.995 -8.344 -8.939 1.00 94.25 75 VAL A N 1
ATOM 591 C CA . VAL A 1 75 ? 3.742 -8.120 -7.695 1.00 94.25 75 VAL A CA 1
ATOM 592 C C . VAL A 1 75 ? 2.817 -8.128 -6.483 1.00 94.25 75 VAL A C 1
ATOM 594 O O . VAL A 1 75 ? 3.069 -8.882 -5.547 1.00 94.25 75 VAL A O 1
ATOM 597 N N . VAL A 1 76 ? 1.721 -7.362 -6.517 1.00 93.44 76 VAL A N 1
ATOM 598 C CA . VAL A 1 76 ? 0.722 -7.306 -5.430 1.00 93.44 76 VAL A CA 1
ATOM 599 C C . VAL A 1 76 ? 0.160 -8.696 -5.113 1.00 93.44 76 VAL A C 1
ATOM 601 O O . VAL A 1 76 ? 0.002 -9.056 -3.943 1.00 93.44 76 VAL A O 1
ATOM 604 N N . ARG A 1 77 ? -0.115 -9.502 -6.149 1.00 92.88 77 ARG A N 1
ATOM 605 C CA . ARG A 1 77 ? -0.551 -10.896 -5.989 1.00 92.88 77 ARG A CA 1
ATOM 606 C C . ARG A 1 77 ? 0.546 -11.772 -5.386 1.00 92.88 77 ARG A C 1
ATOM 608 O O . ARG A 1 77 ? 0.260 -12.549 -4.482 1.00 92.88 77 ARG A O 1
ATOM 615 N N . ALA A 1 78 ? 1.788 -11.634 -5.845 1.00 91.94 78 ALA A N 1
ATOM 616 C CA . ALA A 1 78 ? 2.918 -12.440 -5.386 1.00 91.94 78 ALA A CA 1
ATOM 617 C C . ALA A 1 78 ? 3.332 -12.149 -3.935 1.00 91.94 78 ALA A C 1
ATOM 619 O O . ALA A 1 78 ? 3.839 -13.040 -3.257 1.00 91.94 78 ALA A O 1
ATOM 620 N N . THR A 1 79 ? 3.126 -10.925 -3.448 1.00 91.31 79 THR A N 1
ATOM 621 C CA . THR A 1 79 ? 3.397 -10.538 -2.052 1.00 91.31 79 THR A CA 1
ATOM 622 C C . THR A 1 79 ? 2.200 -10.749 -1.125 1.00 91.31 79 THR A C 1
ATOM 624 O O . THR A 1 79 ? 2.293 -10.515 0.083 1.00 91.31 79 THR A O 1
ATOM 627 N N . CYS A 1 80 ? 1.079 -11.240 -1.666 1.00 92.44 80 CYS A N 1
ATOM 628 C CA . CYS A 1 80 ? -0.141 -11.541 -0.925 1.00 92.44 80 CYS A CA 1
ATOM 629 C C . CYS A 1 80 ? -0.628 -10.362 -0.063 1.00 92.44 80 CYS A C 1
ATOM 631 O O . CYS A 1 80 ? -1.132 -10.566 1.039 1.00 92.44 80 CYS A O 1
ATOM 633 N N . VAL A 1 81 ? -0.492 -9.124 -0.550 1.00 87.81 81 VAL A N 1
ATOM 634 C CA . VAL A 1 81 ? -0.928 -7.907 0.168 1.00 87.81 81 VAL A CA 1
ATOM 635 C C . VAL A 1 81 ? -2.430 -7.956 0.494 1.00 87.81 81 VAL A C 1
ATOM 637 O O . VAL A 1 81 ? -2.879 -7.474 1.526 1.00 87.81 81 VAL A O 1
ATOM 640 N N . THR A 1 82 ? -3.235 -8.602 -0.349 1.00 89.69 82 THR A N 1
ATOM 641 C CA . THR A 1 82 ? -4.679 -8.775 -0.117 1.00 89.69 82 THR A CA 1
ATOM 642 C C . THR A 1 82 ? -5.006 -9.769 1.003 1.00 89.69 82 THR A C 1
ATOM 644 O O . THR A 1 82 ? -6.154 -9.846 1.440 1.00 89.69 82 THR A O 1
ATOM 647 N N . GLN A 1 83 ? -4.014 -10.522 1.492 1.00 9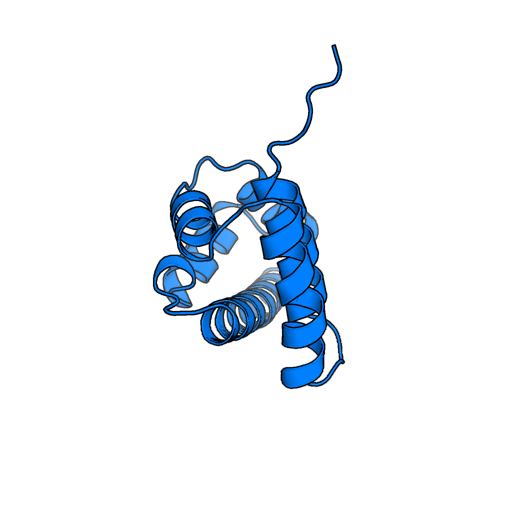0.25 83 GLN A N 1
ATOM 648 C CA . GLN A 1 83 ? -4.159 -11.509 2.565 1.00 90.25 83 GLN A CA 1
ATOM 649 C C . GLN A 1 83 ? -3.705 -10.985 3.934 1.00 90.25 83 GLN A C 1
ATOM 651 O O . GLN A 1 83 ? -3.701 -11.756 4.887 1.00 90.25 83 GLN A O 1
ATOM 656 N N . SER A 1 84 ? -3.365 -9.699 4.066 1.00 92.62 84 SER A N 1
ATOM 657 C CA . SER A 1 84 ? -2.851 -9.131 5.320 1.00 92.62 84 SER A CA 1
ATOM 658 C C . SER A 1 84 ? -3.789 -9.310 6.515 1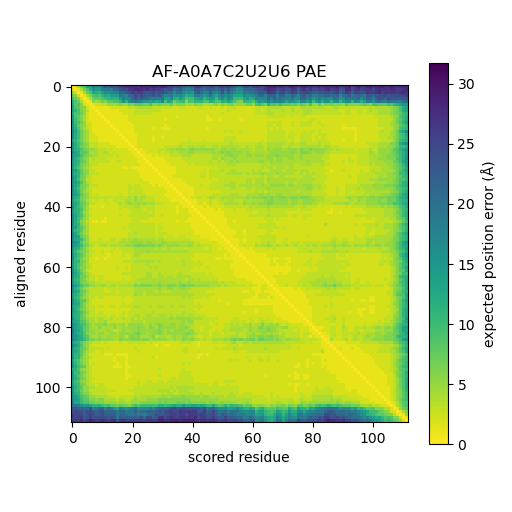.00 92.62 84 SER A C 1
ATOM 660 O O . SER A 1 84 ? -4.995 -9.109 6.393 1.00 92.62 84 SER A O 1
ATOM 662 N N . HIS A 1 85 ? -3.276 -9.665 7.688 1.00 90.31 85 HIS A N 1
ATOM 663 C CA . HIS A 1 85 ? -4.133 -9.897 8.863 1.00 90.31 85 HIS A CA 1
ATOM 664 C C . HIS A 1 85 ? -4.410 -8.632 9.680 1.00 90.31 85 HIS A C 1
ATOM 666 O O . HIS A 1 85 ? -5.503 -8.458 10.216 1.00 90.31 85 HIS A O 1
ATOM 672 N N . ASP A 1 86 ? -3.431 -7.739 9.750 1.00 94.38 86 ASP A N 1
ATOM 673 C CA . ASP A 1 86 ? -3.498 -6.491 10.495 1.00 94.38 86 ASP A CA 1
ATOM 674 C C . ASP A 1 86 ? -2.723 -5.385 9.763 1.00 94.38 86 ASP A C 1
ATOM 676 O O . ASP A 1 86 ? -2.214 -5.578 8.656 1.00 94.38 86 ASP A O 1
ATOM 680 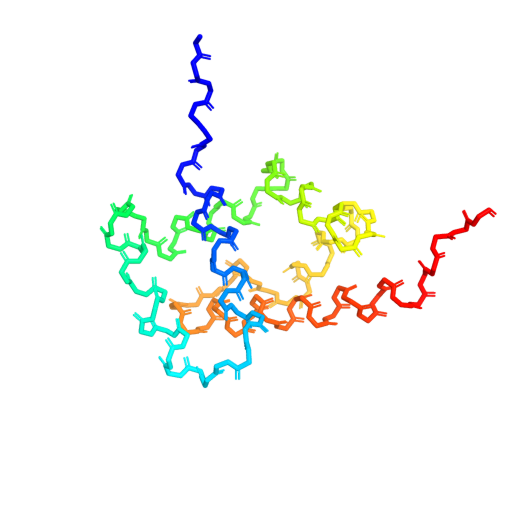N N . LEU A 1 87 ? -2.674 -4.193 10.360 1.00 94.19 87 LEU A N 1
ATOM 681 C CA . LEU A 1 87 ? -1.988 -3.044 9.773 1.00 94.19 87 LEU A CA 1
ATOM 682 C C . LEU A 1 87 ? -0.468 -3.258 9.678 1.00 94.19 87 LEU A C 1
ATOM 684 O O . LEU A 1 87 ? 0.137 -2.796 8.717 1.00 94.19 87 LEU A O 1
ATOM 688 N N . GLY A 1 88 ? 0.134 -3.962 10.641 1.00 94.69 88 GLY A N 1
ATOM 689 C CA . GLY A 1 88 ? 1.550 -4.336 10.626 1.00 94.69 88 GLY A CA 1
ATOM 690 C C . GLY A 1 88 ? 1.886 -5.179 9.409 1.00 94.69 88 GLY A C 1
ATOM 691 O O . GLY A 1 88 ? 2.720 -4.806 8.585 1.00 94.69 88 GLY A O 1
ATOM 692 N N . ASP A 1 89 ? 1.147 -6.272 9.257 1.00 95.12 89 ASP A N 1
ATOM 693 C CA . ASP A 1 89 ? 1.286 -7.201 8.141 1.00 95.12 89 ASP A CA 1
ATOM 694 C C . ASP A 1 89 ? 0.978 -6.531 6.788 1.00 95.12 89 ASP A C 1
ATOM 696 O O . ASP A 1 89 ? 1.664 -6.767 5.794 1.00 95.12 89 ASP A O 1
ATOM 700 N N . LEU A 1 90 ? -0.015 -5.635 6.732 1.00 95.62 90 LEU A N 1
ATOM 701 C CA . LEU A 1 90 ? -0.298 -4.842 5.532 1.00 95.62 90 LEU A CA 1
ATOM 702 C C . LEU A 1 90 ? 0.889 -3.963 5.136 1.00 95.62 90 LEU A C 1
ATOM 704 O O . LEU A 1 90 ? 1.321 -4.002 3.985 1.00 95.62 90 LEU A O 1
ATOM 708 N N . MET A 1 91 ? 1.438 -3.203 6.081 1.00 95.62 91 MET A N 1
ATOM 709 C CA . MET A 1 91 ? 2.567 -2.306 5.833 1.00 95.62 91 MET A CA 1
ATOM 710 C C . MET A 1 91 ? 3.825 -3.071 5.416 1.00 95.62 91 MET A C 1
ATOM 712 O O . MET A 1 91 ? 4.494 -2.679 4.457 1.00 95.62 91 MET A O 1
ATOM 716 N N . ALA A 1 92 ? 4.118 -4.193 6.079 1.00 94.44 92 ALA A N 1
ATOM 717 C CA . 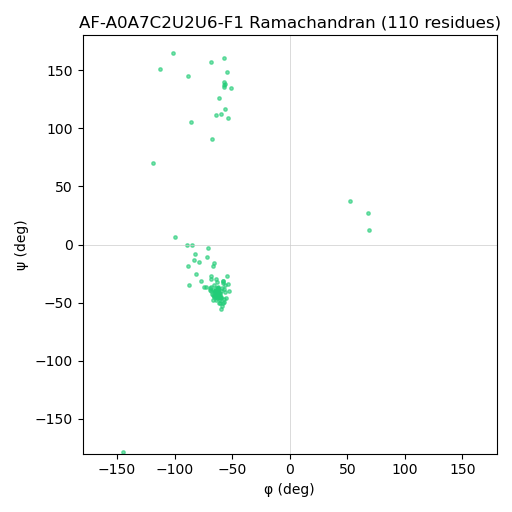ALA A 1 92 ? 5.249 -5.049 5.739 1.00 94.44 92 ALA A CA 1
ATOM 718 C C . ALA A 1 92 ? 5.132 -5.600 4.309 1.00 94.44 92 ALA A C 1
ATOM 720 O O . ALA A 1 92 ? 6.067 -5.486 3.515 1.00 94.44 92 ALA A O 1
ATOM 721 N N . ARG A 1 93 ? 3.960 -6.128 3.931 1.00 95.19 93 ARG A N 1
ATOM 722 C CA . ARG A 1 93 ? 3.736 -6.662 2.578 1.00 95.19 93 ARG A CA 1
ATOM 723 C C . ARG A 1 93 ? 3.727 -5.582 1.507 1.00 95.19 93 ARG A C 1
ATOM 725 O O . ARG A 1 93 ? 4.236 -5.827 0.414 1.00 95.19 93 ARG A O 1
ATOM 732 N N . LEU A 1 94 ? 3.181 -4.399 1.801 1.00 95.25 94 LEU A N 1
ATOM 733 C CA . LEU A 1 94 ? 3.249 -3.246 0.899 1.00 95.25 94 LEU A CA 1
ATOM 734 C C . LEU A 1 94 ? 4.702 -2.858 0.633 1.00 95.25 94 LEU A C 1
ATOM 736 O O . LEU A 1 94 ? 5.081 -2.696 -0.524 1.00 95.25 94 LEU A O 1
ATOM 740 N N . ARG A 1 95 ? 5.537 -2.793 1.673 1.00 94.94 95 ARG A N 1
ATOM 741 C CA . ARG A 1 95 ? 6.972 -2.542 1.516 1.00 94.94 95 ARG A CA 1
ATOM 742 C C . ARG A 1 95 ? 7.635 -3.597 0.628 1.00 94.94 95 ARG A C 1
ATOM 744 O O . ARG A 1 95 ? 8.297 -3.236 -0.341 1.00 94.94 95 ARG A O 1
ATOM 751 N N . THR A 1 96 ? 7.414 -4.885 0.895 1.00 95.12 96 THR A N 1
ATOM 752 C CA . THR A 1 96 ? 7.959 -5.969 0.059 1.00 95.12 96 THR A CA 1
ATOM 753 C C . THR A 1 96 ? 7.482 -5.867 -1.394 1.00 95.12 96 THR A C 1
ATOM 755 O O . THR A 1 96 ? 8.253 -6.120 -2.319 1.00 95.12 96 THR A O 1
ATOM 758 N N . ALA A 1 97 ? 6.225 -5.469 -1.621 1.00 95.00 97 ALA A N 1
ATOM 759 C CA . ALA A 1 97 ? 5.693 -5.233 -2.961 1.00 95.00 97 ALA A CA 1
ATOM 760 C C . ALA A 1 97 ? 6.437 -4.092 -3.666 1.00 95.00 97 ALA A C 1
ATOM 762 O O . ALA A 1 97 ? 6.818 -4.238 -4.822 1.00 95.00 97 ALA A O 1
ATOM 763 N N . LEU A 1 98 ? 6.699 -2.982 -2.975 1.00 94.44 98 LEU A N 1
ATOM 764 C CA . LEU A 1 98 ? 7.437 -1.848 -3.536 1.00 94.44 98 LEU A CA 1
ATOM 765 C C . LEU A 1 98 ? 8.892 -2.206 -3.858 1.00 94.44 98 LEU A C 1
ATOM 767 O O . LEU A 1 98 ? 9.375 -1.890 -4.944 1.00 94.44 98 LEU A O 1
ATOM 771 N N . GLU A 1 99 ? 9.576 -2.907 -2.954 1.00 94.31 99 GLU A N 1
ATOM 772 C CA . GLU A 1 99 ? 10.948 -3.382 -3.165 1.00 94.31 99 GLU A CA 1
ATOM 773 C C . GLU A 1 99 ? 11.029 -4.305 -4.390 1.00 94.31 99 GLU A C 1
ATOM 775 O O . GLU A 1 99 ? 11.882 -4.118 -5.263 1.00 94.31 99 GLU A O 1
ATOM 780 N N . ARG A 1 100 ? 10.088 -5.249 -4.515 1.00 94.38 100 ARG A N 1
ATOM 781 C CA . ARG A 1 100 ? 10.009 -6.149 -5.670 1.00 94.38 100 ARG A CA 1
ATOM 782 C C . ARG A 1 100 ? 9.674 -5.412 -6.963 1.00 94.38 100 ARG A C 1
ATOM 784 O O . ARG A 1 100 ? 10.331 -5.645 -7.971 1.00 94.38 100 ARG A O 1
ATOM 791 N N . ALA A 1 101 ? 8.694 -4.514 -6.939 1.00 93.50 101 ALA A N 1
ATOM 792 C CA . ALA A 1 101 ? 8.303 -3.737 -8.109 1.00 93.50 101 ALA A CA 1
ATOM 793 C C . ALA A 1 101 ? 9.470 -2.885 -8.632 1.00 93.50 101 ALA A C 1
ATOM 795 O O . ALA A 1 101 ? 9.709 -2.833 -9.834 1.00 93.50 101 ALA A O 1
ATOM 796 N N . ARG A 1 102 ? 10.272 -2.290 -7.741 1.00 92.12 102 ARG A N 1
ATOM 797 C CA . ARG A 1 102 ? 11.500 -1.574 -8.127 1.00 92.12 102 ARG A CA 1
ATOM 798 C C . ARG A 1 102 ? 12.556 -2.491 -8.723 1.00 92.12 102 ARG A C 1
ATOM 800 O O . ARG A 1 102 ? 13.187 -2.123 -9.709 1.00 92.12 102 ARG A O 1
ATOM 807 N N . ALA A 1 103 ? 12.745 -3.676 -8.145 1.00 91.44 103 ALA A N 1
ATOM 808 C CA . ALA A 1 103 ? 13.661 -4.665 -8.700 1.00 91.44 103 ALA A CA 1
ATOM 809 C C . ALA A 1 103 ? 13.221 -5.115 -10.104 1.00 91.44 103 ALA A C 1
ATOM 811 O O . ALA A 1 103 ? 14.070 -5.292 -10.975 1.00 91.44 103 ALA A O 1
ATOM 812 N N . GLU A 1 104 ? 11.917 -5.273 -10.343 1.00 89.25 104 GLU A N 1
ATOM 813 C CA . GLU A 1 104 ? 11.358 -5.579 -11.666 1.00 89.25 104 GLU A CA 1
ATOM 814 C C . GLU A 1 104 ? 11.534 -4.402 -12.642 1.00 89.25 104 GLU A C 1
ATOM 816 O O . GLU A 1 104 ? 11.979 -4.607 -13.771 1.00 89.25 104 GLU A O 1
ATOM 821 N N . ALA A 1 105 ? 11.291 -3.165 -12.197 1.00 87.31 105 ALA A N 1
ATOM 822 C CA . ALA A 1 105 ? 11.481 -1.960 -13.010 1.00 87.31 105 ALA A CA 1
ATOM 823 C C . ALA A 1 105 ? 12.946 -1.768 -13.43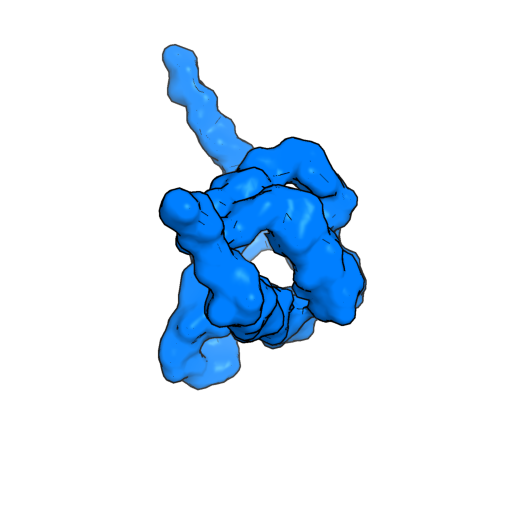5 1.00 87.31 105 ALA A C 1
ATOM 825 O O . ALA A 1 105 ? 13.227 -1.383 -14.567 1.00 87.31 105 ALA A O 1
ATOM 826 N N . ALA A 1 106 ? 13.895 -2.093 -12.552 1.00 85.69 106 ALA A N 1
ATOM 827 C CA . ALA A 1 106 ? 15.322 -2.038 -12.857 1.00 85.69 106 ALA A CA 1
ATOM 828 C C . ALA A 1 106 ? 15.769 -3.104 -13.879 1.00 85.69 106 ALA A C 1
ATOM 830 O O . ALA A 1 106 ? 16.749 -2.892 -14.591 1.00 85.69 106 ALA A O 1
ATOM 831 N N . GLN A 1 107 ? 15.069 -4.243 -13.958 1.00 80.19 107 GLN A N 1
ATOM 832 C CA . GLN A 1 107 ? 15.364 -5.330 -14.904 1.00 80.19 107 GLN A CA 1
ATOM 833 C C . GLN A 1 107 ? 14.788 -5.077 -16.303 1.00 80.19 107 GLN A C 1
ATOM 835 O O . GLN A 1 107 ? 15.327 -5.584 -17.287 1.00 80.19 107 GLN A O 1
ATOM 840 N N . HIS A 1 108 ? 13.727 -4.275 -16.399 1.00 65.44 108 HIS A N 1
ATOM 841 C CA . HIS A 1 108 ? 13.093 -3.880 -17.653 1.00 65.44 108 HIS A CA 1
ATOM 842 C C . HIS A 1 108 ? 13.169 -2.358 -17.825 1.00 65.44 108 HIS A C 1
ATOM 844 O O . HIS A 1 108 ? 12.139 -1.687 -17.725 1.00 65.44 108 HIS A O 1
ATOM 850 N N . PRO A 1 109 ? 14.368 -1.787 -18.074 1.00 58.81 109 PRO A N 1
ATOM 851 C CA . PRO A 1 109 ? 14.473 -0.366 -18.367 1.00 58.81 109 PRO A CA 1
ATOM 852 C C . PRO A 1 109 ? 13.565 -0.047 -19.562 1.00 58.81 109 PRO A C 1
ATOM 854 O O . PRO A 1 109 ? 13.515 -0.844 -20.507 1.00 58.81 109 PRO A O 1
ATOM 857 N N . PRO A 1 110 ? 12.829 1.0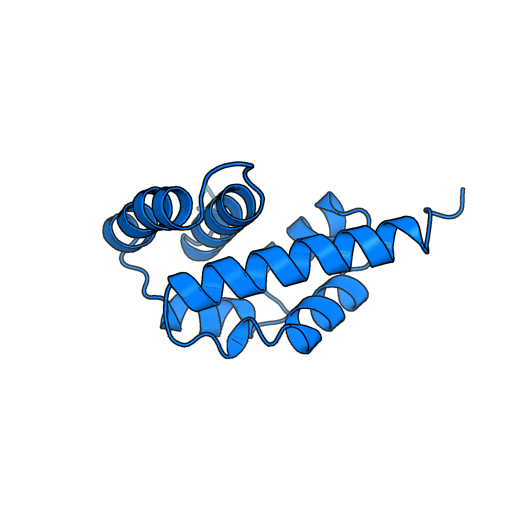78 -19.535 1.00 56.31 110 PRO A N 1
ATOM 858 C CA . PRO A 1 110 ? 11.943 1.436 -20.629 1.00 56.31 110 PRO A CA 1
ATOM 859 C C . PRO A 1 110 ? 12.769 1.480 -21.915 1.00 56.31 110 PRO A C 1
ATOM 861 O O . PRO A 1 110 ? 13.712 2.266 -22.025 1.00 56.31 110 PRO A O 1
ATOM 864 N N . THR A 1 111 ? 12.452 0.593 -22.860 1.00 55.66 111 THR A N 1
ATOM 865 C CA . THR A 1 111 ? 13.006 0.631 -24.216 1.00 55.66 111 THR A CA 1
ATOM 866 C C . THR A 1 111 ? 12.759 2.027 -24.774 1.00 55.66 111 THR A C 1
ATOM 868 O O . THR A 1 111 ? 11.607 2.400 -25.001 1.00 55.66 111 THR A O 1
ATOM 871 N N . SER A 1 112 ? 13.840 2.801 -24.901 1.00 45.75 112 SER A N 1
ATOM 872 C CA . SER A 1 112 ? 13.883 4.024 -25.706 1.00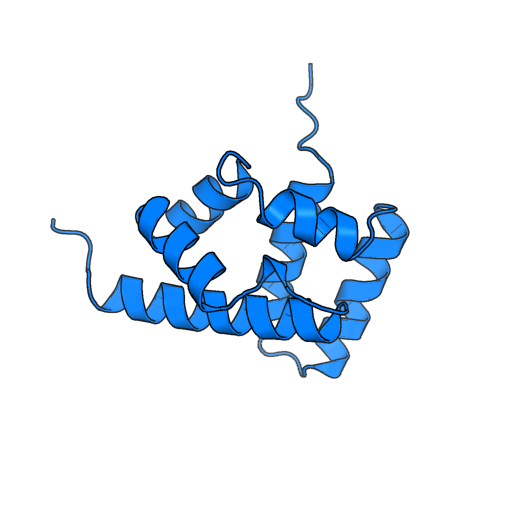 45.75 112 SER A CA 1
ATOM 873 C C . SER A 1 112 ? 13.788 3.686 -27.187 1.00 45.75 112 SER A C 1
ATOM 875 O O . SER A 1 112 ? 14.289 2.602 -27.568 1.00 45.75 112 SER A O 1
#

Foldseek 3Di:
DPPPQQLLLVLVVLLLVLLQDPDDLVVSLVVSVVSCVVNVHALLNNLVLLPDLPRVSLVVVCVVLVHDSVLLNVLCVVLVLSVADHSSSNSPSSSSSSVVSNVVCVVCPPDD

Solvent-accessible surface area (backbone atoms only — not comparable to full-atom values): 6339 Å² total; per-residue (Å²): 132,84,78,71,72,59,70,64,51,60,50,51,51,53,45,47,54,45,35,66,42,92,65,56,71,68,58,37,49,64,63,45,52,56,53,31,66,77,69,71,49,50,67,66,56,52,24,57,51,69,63,39,87,81,39,65,54,54,49,54,52,11,56,77,57,67,37,57,47,66,59,44,54,49,36,44,58,73,47,44,39,59,68,44,87,43,66,68,50,31,39,52,25,45,27,53,26,52,56,50,46,49,56,52,28,70,73,52,63,80,83,125

Sequence (112 aa):
MERQEPPVVRVLTVLCDLADSPLEEQERLEQARPLLTVSGLTVDDLRRALADPGLEWHRNKAQELGLPTEAWLNVVRATCVTQSHDLGDLMARLRTALERARAEAAQHPPTS

Secondary structure (DSSP, 8-state):
------HHHHHHHHHHHHHHSSS-HHHHHHHHHHHHHHHT--HHHHHHHHT-TT-HHHHHHHHHTT--HHHHHHHHHHTTGGG--SHHHHHHHHHHHHHHHHHHHHHS----

Nearest PDB structures (foldseek):
  1ktm-assembly1_A  TM=2.929E-01  e=5.205E+00  Gallus gallus
  4xev-assembly1_A  TM=2.923E-01  e=6.393E+00  Homo sapiens
  8bw8-assembly2_D  TM=2.722E-01  e=6.073E+00  Drosophila melanogaster

Radius of gyration: 13.91 Å; Cα contacts (8 Å, |Δi|>4): 100; chains: 1; bounding box: 33×31×41 Å

Mean predicted aligned error: 4.87 Å

pLDDT: mean 88.96, std 12.24, range [35.78, 95.62]